Protein AF-B0G9U2-F1 (afdb_monomer_lite)

Secondary structure (DSSP, 8-state):
----SSSSSSSSS-SS--------HHHHHHHHHHHHHHHHHHHHHHHHHHHHHHHHHHHHHHHHHHHHHHHHHHH-SEEEEEETTT-BEEEEEE-TTSHHHHT-PPTTSBHHHHHHHHHHHHS-HHHHHHHHHHHSTT---TTT-TT--SSSEEEEE----

Structure (mmCIF, N/CA/C/O backbone):
data_AF-B0G9U2-F1
#
_entry.id   AF-B0G9U2-F1
#
loop_
_atom_site.group_PDB
_atom_site.id
_atom_site.type_symbol
_atom_site.label_atom_id
_atom_site.label_alt_id
_atom_site.label_comp_id
_atom_site.label_asym_id
_atom_site.label_entity_id
_atom_site.label_seq_id
_atom_site.pdbx_PDB_ins_code
_atom_site.Cartn_x
_atom_site.Cartn_y
_atom_site.Cartn_z
_atom_site.occupancy
_atom_site.B_iso_or_equiv
_atom_site.auth_seq_id
_atom_site.auth_comp_id
_atom_site.auth_asym_id
_atom_site.auth_atom_id
_atom_site.pdbx_PDB_model_num
ATOM 1 N N . MET A 1 1 ? -84.161 16.512 80.411 1.00 46.28 1 MET A N 1
ATOM 2 C CA . MET A 1 1 ? -83.250 15.352 80.250 1.00 46.28 1 MET A CA 1
ATOM 3 C C . MET A 1 1 ? -83.036 15.130 78.755 1.00 46.28 1 MET A C 1
ATOM 5 O O . MET A 1 1 ? -84.025 15.195 78.044 1.00 46.28 1 MET A O 1
ATOM 9 N N . GLY A 1 2 ? -81.798 14.938 78.269 1.00 43.38 2 GLY A N 1
ATOM 10 C CA . GLY A 1 2 ? -81.565 14.570 76.856 1.00 43.38 2 GLY A CA 1
ATOM 11 C C . GLY A 1 2 ? -80.341 15.175 76.151 1.00 43.38 2 GLY A C 1
ATOM 12 O O . GLY A 1 2 ? -80.466 15.680 75.042 1.00 43.38 2 GLY A O 1
ATOM 13 N N . LYS A 1 3 ? -79.147 15.123 76.761 1.00 46.72 3 LYS A N 1
ATOM 14 C CA . LYS A 1 3 ? -77.866 15.270 76.043 1.00 46.72 3 LYS A CA 1
ATOM 15 C C . LYS A 1 3 ? -77.535 13.920 75.384 1.00 46.72 3 LYS A C 1
ATOM 17 O O . LYS A 1 3 ? -77.060 13.052 76.104 1.00 46.72 3 LYS A O 1
ATOM 22 N N . ALA A 1 4 ? -77.782 13.705 74.084 1.00 51.22 4 ALA A N 1
ATOM 23 C CA . ALA A 1 4 ? -77.350 12.441 73.446 1.00 51.22 4 ALA A CA 1
ATOM 24 C C . ALA A 1 4 ? -77.245 12.381 71.903 1.00 51.22 4 ALA A C 1
ATOM 26 O O . ALA A 1 4 ? -76.997 11.299 71.390 1.00 51.22 4 ALA A O 1
ATOM 27 N N . ALA A 1 5 ? -77.404 13.462 71.128 1.00 50.12 5 ALA A N 1
ATOM 28 C CA . ALA A 1 5 ? -77.482 13.324 69.656 1.00 50.12 5 ALA A CA 1
ATOM 29 C C . ALA A 1 5 ? -76.543 14.242 68.851 1.00 50.12 5 ALA A C 1
ATOM 31 O O . ALA A 1 5 ? -76.799 14.530 67.688 1.00 50.12 5 ALA A O 1
ATOM 32 N N . ARG A 1 6 ? -75.437 14.707 69.449 1.00 49.06 6 ARG A N 1
ATOM 33 C CA . ARG A 1 6 ? -74.473 15.617 68.795 1.00 49.06 6 ARG A CA 1
ATOM 34 C C . ARG A 1 6 ? -73.037 15.082 68.808 1.00 49.06 6 ARG A C 1
ATOM 36 O O . ARG A 1 6 ? -72.111 15.813 69.136 1.00 49.06 6 ARG A O 1
ATOM 43 N N . LYS A 1 7 ? -72.848 13.783 68.541 1.00 45.34 7 LYS A N 1
ATOM 44 C CA . LYS A 1 7 ? -71.509 13.159 68.543 1.00 45.34 7 LYS A CA 1
ATOM 45 C C . LYS A 1 7 ? -71.364 11.955 67.600 1.00 45.34 7 LYS A C 1
ATOM 47 O O . LYS A 1 7 ? -70.696 10.992 67.955 1.00 45.34 7 LYS A O 1
ATOM 52 N N . HIS A 1 8 ? -72.010 11.949 66.429 1.00 40.91 8 HIS A N 1
ATOM 53 C CA . HIS A 1 8 ? -71.888 10.783 65.535 1.00 40.91 8 HIS A CA 1
ATOM 54 C C . HIS A 1 8 ? -71.851 11.070 64.026 1.00 40.91 8 HIS A C 1
ATOM 56 O O . HIS A 1 8 ? -72.158 10.187 63.229 1.00 40.91 8 HIS A O 1
ATOM 62 N N . ARG A 1 9 ? -71.463 12.264 63.561 1.00 44.34 9 ARG A N 1
ATOM 63 C CA . ARG A 1 9 ? -71.246 12.403 62.107 1.00 44.34 9 ARG A CA 1
ATOM 64 C C . ARG A 1 9 ? -70.260 13.459 61.636 1.00 44.34 9 ARG A C 1
ATOM 66 O O . ARG A 1 9 ? -70.351 13.898 60.503 1.00 44.34 9 ARG A O 1
ATOM 73 N N . GLU A 1 10 ? -69.272 13.779 62.460 1.00 42.38 10 GLU A N 1
ATOM 74 C CA . GLU A 1 10 ? -68.041 14.446 61.999 1.00 42.38 10 GLU A CA 1
ATOM 75 C C . GLU A 1 10 ? -66.857 13.463 61.927 1.00 42.38 10 GLU A C 1
ATOM 77 O O . GLU A 1 10 ? -65.704 13.863 61.882 1.00 42.38 10 GLU A O 1
ATOM 82 N N . GLY A 1 11 ? -67.138 12.153 61.913 1.00 38.22 11 GLY A N 1
ATOM 83 C CA . GLY A 1 11 ? -66.145 11.094 61.680 1.00 38.22 11 GLY A CA 1
ATOM 84 C C . GLY A 1 11 ? -66.189 10.495 60.269 1.00 38.22 11 GLY A C 1
ATOM 85 O O . GLY A 1 11 ? -65.513 9.506 60.020 1.00 38.22 11 GLY A O 1
ATOM 86 N N . PHE A 1 12 ? -67.009 11.046 59.361 1.00 38.16 12 PHE A N 1
ATOM 87 C CA . PHE A 1 12 ? -67.118 10.597 57.959 1.00 38.16 12 PHE A CA 1
ATOM 88 C C . PHE A 1 12 ? -66.363 11.521 56.986 1.00 38.16 12 PHE A C 1
ATOM 90 O O . PHE A 1 12 ? -66.686 11.646 55.812 1.00 38.16 12 PHE A O 1
ATOM 97 N N . VAL A 1 13 ? -65.342 12.201 57.484 1.00 50.47 13 VAL A N 1
ATOM 98 C CA . VAL A 1 13 ? -64.261 12.753 56.669 1.00 50.47 13 VAL A CA 1
ATOM 99 C C . VAL A 1 13 ? -62.999 12.205 57.317 1.00 50.47 13 VAL A C 1
ATOM 101 O O . VAL A 1 13 ? -62.965 12.097 58.538 1.00 50.47 13 VAL A O 1
ATOM 104 N N . MET A 1 14 ? -61.993 11.845 56.524 1.00 42.50 14 MET A N 1
ATOM 105 C CA . MET A 1 14 ? -60.769 11.119 56.915 1.00 42.50 14 MET A CA 1
ATOM 106 C C . MET A 1 14 ? -60.822 9.593 56.726 1.00 42.50 14 MET A C 1
ATOM 108 O O . MET A 1 14 ? -60.147 8.846 57.430 1.00 42.50 14 MET A O 1
ATOM 112 N N . THR A 1 15 ? -61.542 9.111 55.712 1.00 42.47 15 THR A N 1
ATOM 113 C CA . THR A 1 15 ? -61.101 7.899 55.011 1.00 42.47 15 THR A CA 1
ATOM 114 C C . THR A 1 15 ? -59.888 8.251 54.151 1.00 42.47 15 THR A C 1
ATOM 116 O O . THR A 1 15 ? -59.995 9.037 53.214 1.00 42.47 15 THR A O 1
ATOM 119 N N . GLU A 1 16 ? -58.757 7.626 54.479 1.00 49.50 16 GLU A N 1
ATOM 120 C CA . GLU 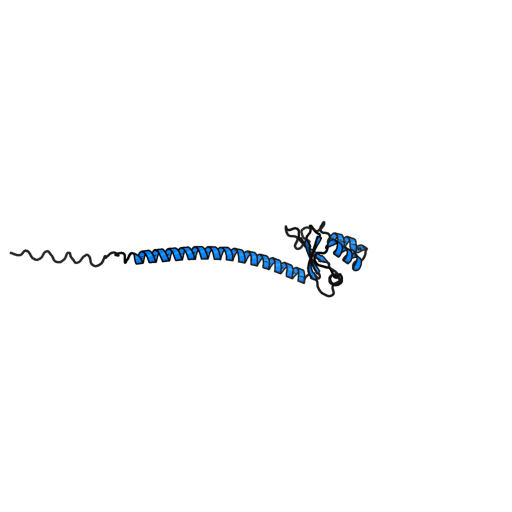A 1 16 ? -57.726 7.229 53.514 1.00 49.50 16 GLU A CA 1
ATOM 121 C C . GLU A 1 16 ? -56.910 8.350 52.833 1.00 49.50 16 GLU A C 1
ATOM 123 O O . GLU A 1 16 ? -56.695 8.344 51.627 1.00 49.50 16 GLU A O 1
ATOM 128 N N . THR A 1 17 ? -56.311 9.255 53.607 1.00 49.47 17 THR A N 1
ATOM 129 C CA . THR A 1 17 ? -54.995 9.825 53.238 1.00 49.47 17 THR A CA 1
ATOM 130 C C . THR A 1 17 ? -53.949 9.361 54.238 1.00 49.47 17 THR A C 1
ATOM 132 O O . THR A 1 17 ? -53.280 10.135 54.921 1.00 49.47 17 THR A O 1
ATOM 135 N N . LYS A 1 18 ? -53.800 8.036 54.338 1.00 40.97 18 LYS A N 1
ATOM 136 C CA . LYS A 1 18 ? -52.659 7.430 55.017 1.00 40.97 18 LYS A CA 1
ATOM 137 C C . LYS A 1 18 ? -51.447 7.564 54.100 1.00 40.97 18 LYS A C 1
ATOM 139 O O . LYS A 1 18 ? -51.098 6.654 53.354 1.00 40.97 18 LYS A O 1
ATOM 144 N N . TYR A 1 19 ? -50.835 8.744 54.138 1.00 48.12 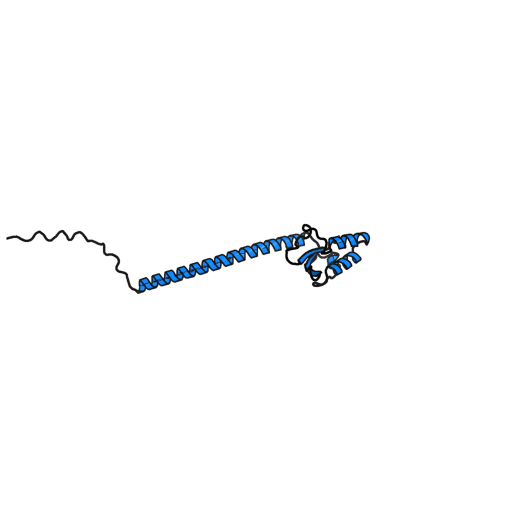19 TYR A N 1
ATOM 145 C CA . TYR A 1 19 ? -49.507 8.968 53.594 1.00 48.12 19 TYR A CA 1
ATOM 146 C C . TYR A 1 19 ? -48.560 7.902 54.162 1.00 48.12 19 TYR A C 1
ATOM 148 O O . TYR A 1 19 ? -48.272 7.863 55.355 1.00 48.12 19 TYR A O 1
ATOM 156 N N . ILE A 1 20 ? -48.162 6.981 53.284 1.00 51.16 20 ILE A N 1
ATOM 157 C CA . ILE A 1 20 ? -46.762 6.692 52.967 1.00 51.16 20 ILE A CA 1
ATOM 158 C C . ILE A 1 20 ? -45.869 6.683 54.219 1.00 51.16 20 ILE A C 1
ATOM 160 O O . ILE A 1 20 ? -45.072 7.588 54.444 1.00 51.16 20 ILE A O 1
ATOM 164 N N . PHE A 1 21 ? -45.987 5.639 55.041 1.00 46.62 21 PHE A N 1
ATOM 165 C CA . PHE A 1 21 ? -44.923 5.323 55.992 1.00 46.62 21 PHE A CA 1
ATOM 166 C C . PHE A 1 21 ? -43.788 4.621 55.230 1.00 46.62 21 PHE A C 1
ATOM 168 O O . PHE A 1 21 ? -44.057 3.651 54.510 1.00 46.62 21 PHE A O 1
ATOM 175 N N . PRO A 1 22 ? -42.533 5.093 55.354 1.00 52.09 22 PRO A N 1
ATOM 176 C CA . PRO A 1 22 ? -41.405 4.580 54.596 1.00 52.09 22 PRO A CA 1
ATOM 177 C C . PRO A 1 22 ? -41.124 3.158 55.070 1.00 52.09 22 PRO A C 1
ATOM 179 O O . PRO A 1 22 ? -40.739 2.903 56.212 1.00 52.09 22 PRO A O 1
ATOM 182 N N . LYS A 1 23 ? -41.392 2.204 54.188 1.00 52.28 23 LYS A N 1
ATOM 183 C CA . LYS A 1 23 ? -41.214 0.785 54.450 1.00 52.28 23 LYS A CA 1
ATOM 184 C C . LYS A 1 23 ? -39.710 0.512 54.540 1.00 52.28 23 LYS A C 1
ATOM 186 O O . LYS A 1 23 ? -39.061 0.440 53.511 1.00 52.28 23 LYS A O 1
ATOM 191 N N . GLN A 1 24 ? -39.198 0.336 55.762 1.00 56.56 24 GLN A N 1
ATOM 192 C CA . GLN A 1 24 ? -37.892 -0.256 56.102 1.00 56.56 24 GLN A CA 1
ATOM 193 C C . GLN A 1 24 ? -36.623 0.490 55.597 1.00 56.56 24 GLN A C 1
ATOM 195 O O . GLN A 1 24 ? -36.491 0.762 54.405 1.00 56.56 24 GLN A O 1
ATOM 200 N N . PRO A 1 25 ? -35.592 0.718 56.442 1.00 61.34 25 PRO A N 1
ATOM 201 C CA . PRO A 1 25 ? -34.295 1.259 55.992 1.00 61.34 25 PRO A CA 1
ATOM 202 C C . PRO A 1 25 ? -33.629 0.388 54.909 1.00 61.34 25 PRO A C 1
ATOM 204 O O . PRO A 1 25 ? -32.867 0.888 54.082 1.00 61.34 25 PRO A O 1
ATOM 207 N N . GLN A 1 26 ? -33.988 -0.898 54.849 1.00 61.31 26 GLN A N 1
ATOM 208 C CA . GLN A 1 26 ? -33.571 -1.824 53.797 1.00 61.31 26 GLN A CA 1
ATOM 209 C C . GLN A 1 26 ? -34.070 -1.407 52.400 1.00 61.31 26 GLN A C 1
ATOM 211 O O . GLN A 1 26 ? -33.334 -1.556 51.431 1.00 61.31 26 GLN A O 1
ATOM 216 N N . SER A 1 27 ? -35.271 -0.825 52.270 1.00 74.38 27 SER A N 1
ATOM 217 C CA . SER A 1 27 ? -35.808 -0.400 50.965 1.00 74.38 27 SER A CA 1
ATOM 218 C C . SER A 1 27 ? -35.063 0.805 50.393 1.00 74.38 27 SER A C 1
ATOM 220 O O . SER A 1 27 ? -34.887 0.900 49.180 1.00 74.38 27 SER A O 1
ATOM 222 N N . VAL A 1 28 ? -34.621 1.727 51.254 1.00 80.00 28 VAL A N 1
ATOM 223 C CA . VAL A 1 28 ? -33.839 2.902 50.840 1.00 80.00 28 VAL A CA 1
ATOM 224 C C . VAL A 1 28 ? -32.432 2.474 50.429 1.00 80.00 28 VAL A C 1
ATOM 226 O O . VAL A 1 28 ? -31.941 2.908 49.391 1.00 80.00 28 VAL A O 1
ATOM 229 N N . ALA A 1 29 ? -31.818 1.557 51.184 1.00 84.25 29 ALA A N 1
ATOM 230 C CA . ALA A 1 29 ? -30.520 0.983 50.838 1.00 84.25 29 ALA A CA 1
ATOM 231 C C . ALA A 1 29 ? -30.546 0.269 49.474 1.00 84.25 29 ALA A C 1
ATOM 233 O O . ALA A 1 29 ? -29.640 0.458 48.664 1.00 84.25 29 ALA A O 1
ATOM 234 N N . VAL A 1 30 ? -31.612 -0.486 49.180 1.00 86.94 30 VAL A N 1
ATOM 235 C CA . VAL A 1 30 ? -31.807 -1.135 47.872 1.00 86.94 30 VAL A CA 1
ATOM 236 C C . VAL A 1 30 ? -31.941 -0.101 46.748 1.00 86.94 30 VAL A C 1
ATOM 238 O O . VAL A 1 30 ? -31.322 -0.268 45.700 1.00 86.94 30 VAL A O 1
ATOM 241 N N . LEU A 1 31 ? -32.682 0.993 46.962 1.00 87.69 31 LEU A N 1
ATOM 242 C CA . LEU A 1 31 ? -32.822 2.057 45.961 1.00 87.69 31 LEU A CA 1
ATOM 243 C C . LEU A 1 31 ? -31.478 2.727 45.638 1.00 87.69 31 LEU A C 1
ATOM 245 O O . LEU A 1 31 ? -31.169 2.950 44.470 1.00 87.69 31 LEU A O 1
ATOM 249 N N . VAL A 1 32 ? -30.673 3.011 46.666 1.00 88.75 32 VAL A N 1
ATOM 250 C CA . VAL A 1 32 ? -29.329 3.592 46.516 1.00 88.75 32 VAL A CA 1
ATOM 251 C C . VAL A 1 32 ? -28.393 2.628 45.787 1.00 88.75 32 VAL A C 1
ATOM 253 O O . VAL A 1 32 ? -27.612 3.037 44.934 1.00 88.75 32 VAL A O 1
ATOM 256 N N . PHE A 1 33 ? -28.487 1.330 46.068 1.00 91.75 33 PHE A N 1
ATOM 257 C CA . PHE A 1 33 ? -27.685 0.337 45.361 1.00 91.75 33 PHE A CA 1
ATOM 258 C C . PHE A 1 33 ? -28.054 0.274 43.872 1.00 91.75 33 PHE A C 1
ATOM 260 O O . PHE A 1 33 ? -27.177 0.277 43.010 1.00 91.75 33 PHE A O 1
ATOM 267 N N . ILE A 1 34 ? -29.352 0.297 43.554 1.00 93.00 34 ILE A N 1
ATOM 268 C CA . ILE A 1 34 ? -29.847 0.328 42.172 1.00 93.00 34 ILE A CA 1
ATOM 269 C C . ILE A 1 34 ? -29.380 1.595 41.445 1.00 93.00 34 ILE A C 1
ATOM 271 O O . ILE A 1 34 ? -28.925 1.501 40.306 1.00 93.00 34 ILE A O 1
ATOM 275 N N . THR A 1 35 ? -29.437 2.773 42.073 1.00 92.69 35 THR A N 1
ATOM 276 C CA . THR A 1 35 ? -28.970 4.011 41.427 1.00 92.69 35 THR A CA 1
ATOM 277 C C . THR A 1 35 ? -27.469 3.983 41.160 1.00 92.69 35 THR A C 1
ATOM 279 O O . THR A 1 35 ? -27.051 4.358 40.067 1.00 92.69 35 THR A O 1
ATOM 282 N N . VAL A 1 36 ? -26.659 3.468 42.090 1.00 95.44 36 VAL A N 1
ATOM 283 C CA . VAL A 1 36 ? -25.214 3.278 41.878 1.00 95.44 36 VAL A CA 1
ATOM 284 C C . VAL A 1 36 ? -24.947 2.316 40.716 1.00 95.44 36 VAL A C 1
ATOM 286 O O . VAL A 1 36 ? -24.108 2.613 39.865 1.00 95.44 36 VAL A O 1
ATOM 289 N N . LEU A 1 37 ? -25.688 1.207 40.622 1.00 95.81 37 LEU A N 1
ATOM 290 C CA . LEU A 1 37 ? -25.574 0.266 39.502 1.00 95.81 37 LEU A CA 1
ATOM 291 C C . LEU A 1 37 ? -25.943 0.913 38.161 1.00 95.81 37 LEU A C 1
ATOM 293 O O . LEU A 1 37 ? -25.231 0.725 37.175 1.00 95.81 37 LEU A O 1
ATOM 297 N N . ILE A 1 38 ? -27.019 1.702 38.116 1.00 94.94 38 ILE A N 1
ATOM 298 C CA . ILE A 1 38 ? -27.432 2.424 36.904 1.00 94.94 38 ILE A CA 1
ATOM 299 C C . ILE A 1 38 ? -26.353 3.430 36.492 1.00 94.94 38 ILE A C 1
ATOM 301 O O . ILE A 1 38 ? -25.963 3.462 35.326 1.00 94.94 38 ILE A O 1
ATOM 305 N N . VAL A 1 39 ? -25.826 4.218 37.432 1.00 95.75 39 VAL A N 1
ATOM 306 C CA . VAL A 1 39 ? -24.748 5.180 37.157 1.00 95.75 39 VAL A CA 1
ATOM 307 C C . VAL A 1 39 ? -23.505 4.464 36.624 1.00 95.75 39 VAL A C 1
ATOM 309 O O . VAL A 1 39 ? -22.930 4.898 35.625 1.00 95.75 39 VAL A O 1
ATOM 312 N N . LEU A 1 40 ? -23.124 3.333 37.221 1.00 95.56 40 LEU A N 1
ATOM 313 C CA . LEU A 1 40 ? -21.996 2.528 36.754 1.00 95.56 40 LEU A CA 1
ATOM 314 C C . LEU A 1 40 ? -22.214 2.019 35.319 1.00 95.56 40 LEU A C 1
ATOM 316 O O . LEU A 1 40 ? -21.325 2.150 34.475 1.00 95.56 40 LEU A O 1
ATOM 320 N N . LEU A 1 41 ? -23.407 1.498 35.015 1.00 95.38 41 LEU A N 1
ATOM 321 C CA . LEU A 1 41 ? -23.772 1.043 33.670 1.00 95.38 41 LEU A CA 1
ATOM 322 C C . LEU A 1 41 ? -23.743 2.179 32.639 1.00 95.38 41 LEU A C 1
ATOM 324 O O . LEU A 1 41 ? -23.280 1.973 31.513 1.00 95.38 41 LEU A O 1
ATOM 328 N N . LEU A 1 42 ? -24.184 3.385 33.007 1.00 95.25 42 LEU A N 1
ATOM 329 C CA . LEU A 1 42 ? -24.130 4.555 32.128 1.00 95.25 42 LEU A CA 1
ATOM 330 C C . LEU A 1 42 ? -22.682 4.930 31.786 1.00 95.25 42 LEU A C 1
ATOM 332 O O . LEU A 1 42 ? -22.367 5.129 30.611 1.00 95.25 42 LEU A O 1
ATOM 336 N N . ILE A 1 43 ? -21.785 4.951 32.777 1.00 94.31 43 ILE A N 1
ATOM 337 C CA . ILE A 1 43 ? -20.357 5.238 32.559 1.00 94.31 43 ILE A CA 1
ATOM 338 C C . ILE A 1 43 ? -19.737 4.188 31.626 1.00 94.31 43 ILE A C 1
ATOM 340 O O . ILE A 1 43 ? -19.067 4.542 30.651 1.00 94.31 43 ILE A O 1
ATOM 344 N N . LEU A 1 44 ? -20.003 2.900 31.872 1.00 94.62 44 LEU A N 1
ATOM 345 C CA . LEU A 1 44 ? -19.534 1.806 31.015 1.00 94.62 44 LEU A CA 1
ATOM 346 C C . LEU A 1 44 ? -20.040 1.957 29.574 1.00 94.62 44 LEU A C 1
ATOM 348 O O . LEU A 1 44 ? -19.255 1.841 28.631 1.00 94.62 44 LEU A O 1
ATOM 352 N N . THR A 1 45 ? -21.320 2.288 29.393 1.00 94.94 45 THR A N 1
ATOM 353 C CA . THR A 1 45 ? -21.932 2.477 28.069 1.00 94.94 45 THR A CA 1
ATOM 354 C C . THR A 1 45 ? -21.271 3.621 27.304 1.00 94.94 45 THR A C 1
ATOM 356 O O . THR A 1 45 ? -20.939 3.465 26.128 1.00 94.94 45 THR A O 1
ATOM 359 N N . VAL A 1 46 ? -21.012 4.756 27.961 1.00 93.69 46 VAL A N 1
ATOM 360 C CA . VAL A 1 46 ? -20.329 5.899 27.336 1.00 93.69 46 VAL A CA 1
ATOM 361 C C . VAL A 1 46 ? -18.895 5.535 26.948 1.00 93.69 46 VAL A C 1
ATOM 363 O O . VAL A 1 46 ? -18.481 5.814 25.821 1.00 93.69 46 VAL A O 1
ATOM 366 N N . MET A 1 47 ? -18.142 4.855 27.820 1.00 91.94 47 MET A N 1
ATOM 367 C CA . MET A 1 47 ? -16.775 4.419 27.505 1.00 91.94 47 MET A CA 1
ATOM 368 C C . MET A 1 47 ? -16.734 3.456 26.314 1.00 91.94 47 MET A C 1
ATOM 370 O O . MET A 1 47 ? -15.936 3.650 25.391 1.00 91.94 47 MET A O 1
ATOM 374 N N . VAL A 1 48 ? -17.610 2.447 26.299 1.00 93.81 48 VAL A N 1
ATOM 375 C CA . VAL A 1 48 ? -17.729 1.494 25.186 1.00 93.81 48 VAL A CA 1
ATOM 376 C C . VAL A 1 48 ? -18.138 2.218 23.909 1.00 93.81 48 VAL A C 1
ATOM 378 O O . VAL A 1 48 ? -17.530 2.005 22.863 1.00 93.81 48 VAL A O 1
ATOM 381 N N . HIS A 1 49 ? -19.099 3.138 23.974 1.00 92.38 49 HIS A N 1
ATOM 382 C CA . HIS A 1 49 ? -19.527 3.902 22.809 1.00 92.38 49 HIS A CA 1
ATOM 383 C C . HIS A 1 49 ? -18.384 4.756 22.239 1.00 92.38 49 HIS A C 1
ATOM 385 O O . HIS A 1 49 ? -18.198 4.804 21.017 1.00 92.38 49 HIS A O 1
ATOM 391 N N . MET A 1 50 ? -17.610 5.427 23.090 1.00 89.62 50 MET A N 1
ATOM 392 C CA . MET A 1 50 ? -16.481 6.250 22.655 1.00 89.62 50 MET A CA 1
ATOM 393 C C . MET A 1 50 ? -15.370 5.399 22.032 1.00 89.62 50 MET A C 1
ATOM 395 O O . MET A 1 50 ? -14.865 5.756 20.964 1.00 89.62 50 MET A O 1
ATOM 399 N N . ARG A 1 51 ? -15.042 4.241 22.625 1.00 92.00 51 ARG A N 1
ATOM 400 C CA . ARG A 1 51 ? -14.108 3.271 22.026 1.00 92.00 51 ARG A CA 1
ATOM 401 C C . ARG A 1 51 ? -14.625 2.747 20.687 1.00 92.00 51 ARG A C 1
ATOM 403 O O . ARG A 1 51 ? -13.891 2.792 19.706 1.00 92.00 51 ARG A O 1
ATOM 410 N N . ASN A 1 52 ? -15.897 2.366 20.606 1.00 90.38 52 ASN A N 1
ATOM 411 C CA . ASN A 1 52 ? -16.519 1.867 19.378 1.00 90.38 52 ASN A CA 1
ATOM 412 C C . ASN A 1 52 ? -16.530 2.915 18.261 1.00 90.38 52 ASN A C 1
ATOM 414 O O . ASN A 1 52 ? -16.313 2.569 17.104 1.00 90.38 52 ASN A O 1
ATOM 418 N N . ARG A 1 53 ? -16.745 4.201 18.573 1.00 90.31 53 ARG A N 1
ATOM 419 C CA . ARG A 1 53 ? -16.637 5.278 17.573 1.00 90.31 53 ARG A CA 1
ATOM 420 C C . ARG A 1 53 ? -15.215 5.410 17.039 1.00 90.31 53 ARG A C 1
ATOM 422 O O . ARG A 1 53 ? -15.047 5.547 15.832 1.00 90.31 53 ARG A O 1
ATOM 429 N N . LYS A 1 54 ? -14.210 5.370 17.920 1.00 89.69 54 LYS A N 1
ATOM 430 C CA . LYS A 1 54 ? -12.799 5.438 17.513 1.00 89.69 54 LYS A CA 1
ATOM 431 C C . LYS A 1 54 ? -12.423 4.240 16.639 1.00 89.69 54 LYS A C 1
ATOM 433 O O . LYS A 1 54 ? -11.955 4.444 15.529 1.00 89.69 54 LYS A O 1
ATOM 438 N N . LEU A 1 55 ? -12.751 3.027 17.083 1.00 91.50 55 LEU A N 1
ATOM 439 C CA . LEU A 1 55 ? -12.525 1.787 16.333 1.00 91.50 55 LEU A CA 1
ATOM 440 C C . LEU A 1 55 ? -13.185 1.818 14.950 1.00 91.50 55 LEU A C 1
ATOM 442 O O . LEU A 1 55 ? -12.533 1.511 13.961 1.00 91.50 55 LEU A O 1
ATOM 446 N N . LYS A 1 56 ? -14.452 2.247 14.859 1.00 91.12 56 LYS A N 1
ATOM 447 C CA . LYS A 1 56 ? -15.163 2.363 13.574 1.00 91.12 56 LYS A CA 1
ATOM 448 C C . LYS A 1 56 ? -14.488 3.343 12.612 1.00 91.12 56 LYS A C 1
ATOM 450 O O . LYS A 1 56 ? -14.462 3.072 11.418 1.00 91.12 56 LYS A O 1
ATOM 455 N N . ARG A 1 57 ? -13.950 4.461 13.115 1.00 88.31 57 ARG A N 1
ATOM 456 C CA . ARG A 1 57 ? -13.217 5.434 12.289 1.00 88.31 57 ARG A CA 1
ATOM 457 C C . ARG A 1 57 ? -11.905 4.852 11.771 1.00 88.31 57 ARG A C 1
ATOM 459 O O . ARG A 1 57 ? -11.708 4.850 10.565 1.00 88.31 57 ARG A O 1
ATOM 466 N N . THR A 1 58 ? -11.077 4.289 12.653 1.00 89.25 58 THR A N 1
ATOM 467 C CA . THR A 1 58 ? -9.803 3.664 12.261 1.00 89.25 58 THR A CA 1
ATOM 468 C C . THR A 1 58 ? -10.021 2.504 11.292 1.00 89.25 58 THR A C 1
ATOM 470 O O . THR A 1 58 ? -9.289 2.370 10.322 1.00 89.25 58 THR A O 1
ATOM 473 N N . LEU A 1 59 ? -11.065 1.695 11.499 1.00 89.88 59 LEU A N 1
ATOM 474 C CA . LEU A 1 59 ? -11.416 0.618 10.576 1.00 89.88 59 LEU A CA 1
ATOM 475 C C . LEU A 1 59 ? -11.822 1.152 9.197 1.00 89.88 59 LEU A C 1
ATOM 477 O O . LEU A 1 59 ? -11.402 0.594 8.190 1.00 89.88 59 LEU A O 1
ATOM 481 N N . ALA A 1 60 ? -12.631 2.214 9.137 1.00 86.94 60 ALA A N 1
ATOM 482 C CA . ALA A 1 60 ? -13.053 2.808 7.870 1.00 86.94 60 ALA A CA 1
ATOM 483 C C . ALA A 1 60 ? -11.873 3.415 7.096 1.00 86.94 60 ALA A C 1
ATOM 485 O O . ALA A 1 60 ? -11.795 3.252 5.881 1.00 86.94 60 ALA A O 1
ATOM 486 N N . GLU A 1 61 ? -10.950 4.068 7.801 1.00 86.88 61 GLU A N 1
ATOM 487 C CA . GLU A 1 61 ? -9.717 4.624 7.237 1.00 86.88 61 GLU A CA 1
ATOM 488 C C . GLU A 1 61 ? -8.809 3.513 6.693 1.00 86.88 61 GLU A C 1
ATOM 490 O O . GLU A 1 61 ? -8.472 3.521 5.512 1.00 86.88 61 GLU A O 1
ATOM 495 N N . GLN A 1 62 ? -8.549 2.474 7.492 1.00 82.94 62 GLN A N 1
ATOM 496 C CA . GLN A 1 62 ? -7.789 1.296 7.059 1.00 82.94 62 GLN A CA 1
ATOM 497 C C . GLN A 1 62 ? -8.446 0.571 5.876 1.00 82.94 62 GLN A C 1
ATOM 499 O O . GLN A 1 62 ? -7.757 0.122 4.964 1.00 82.94 62 GLN A O 1
ATOM 504 N N . MET A 1 63 ? -9.779 0.465 5.847 1.00 85.31 63 MET A N 1
ATOM 505 C CA . MET A 1 63 ? -10.496 -0.104 4.701 1.00 85.31 63 MET A CA 1
ATOM 506 C C . MET A 1 63 ? -10.362 0.760 3.444 1.00 85.31 63 MET A C 1
ATOM 508 O O . MET A 1 63 ? -10.300 0.210 2.348 1.00 85.31 63 MET A O 1
ATOM 512 N N . ALA A 1 64 ? -10.343 2.089 3.571 1.00 83.88 64 ALA A N 1
ATOM 513 C CA . ALA A 1 64 ? -10.149 2.984 2.435 1.00 83.88 64 ALA A CA 1
ATOM 514 C C . ALA A 1 64 ? -8.721 2.882 1.877 1.00 83.88 64 ALA A C 1
ATOM 516 O O . ALA A 1 64 ? -8.555 2.755 0.665 1.00 83.88 64 ALA A O 1
ATOM 517 N N . GLU A 1 65 ? -7.713 2.856 2.752 1.00 81.12 65 GLU A N 1
ATOM 518 C CA . GLU A 1 65 ? -6.308 2.662 2.372 1.00 81.12 65 GLU A CA 1
ATOM 519 C C . GLU A 1 65 ? -6.081 1.298 1.713 1.00 81.12 65 GLU A C 1
ATOM 521 O O . GLU A 1 65 ? -5.505 1.228 0.630 1.00 81.12 65 GLU A O 1
ATOM 526 N N . ARG A 1 66 ? -6.607 0.219 2.310 1.00 81.56 66 ARG A N 1
ATOM 527 C CA . ARG A 1 66 ? -6.560 -1.133 1.731 1.00 81.56 66 ARG A CA 1
ATOM 528 C C . ARG A 1 66 ? -7.212 -1.181 0.355 1.00 81.56 66 ARG A C 1
ATOM 530 O O . ARG A 1 66 ? -6.609 -1.703 -0.567 1.00 81.56 66 ARG A O 1
ATOM 537 N N . ARG A 1 67 ? -8.399 -0.588 0.186 1.00 82.25 67 ARG A N 1
ATOM 538 C CA . ARG A 1 67 ? -9.082 -0.537 -1.120 1.00 82.25 67 ARG A CA 1
ATOM 539 C C . ARG A 1 67 ? -8.278 0.211 -2.176 1.00 82.25 67 ARG A C 1
ATOM 541 O O . ARG A 1 67 ? -8.282 -0.193 -3.335 1.00 82.25 67 ARG A O 1
ATOM 548 N N . LEU A 1 68 ? -7.630 1.313 -1.800 1.00 80.06 68 LEU A N 1
ATOM 549 C CA . LEU A 1 68 ? -6.751 2.044 -2.707 1.00 80.06 68 LEU A CA 1
ATOM 550 C C . LEU A 1 68 ? -5.551 1.178 -3.102 1.00 80.06 68 LEU A C 1
ATOM 552 O O . LEU A 1 68 ? -5.241 1.086 -4.287 1.00 80.06 68 LEU A O 1
ATOM 556 N N . LEU A 1 69 ? -4.919 0.524 -2.125 1.00 81.25 69 LEU A N 1
ATOM 557 C CA . LEU A 1 69 ? -3.794 -0.369 -2.368 1.00 81.25 69 LEU A CA 1
ATOM 558 C C . LEU A 1 69 ? -4.194 -1.540 -3.272 1.00 81.25 69 LEU A C 1
ATOM 560 O O . LEU A 1 69 ? -3.511 -1.791 -4.256 1.00 81.25 69 LEU A O 1
ATOM 564 N N . ASP A 1 70 ? -5.320 -2.197 -2.995 1.00 81.31 70 ASP A N 1
ATOM 565 C CA . ASP A 1 70 ? -5.845 -3.301 -3.804 1.00 81.31 70 ASP A CA 1
ATOM 566 C C . ASP A 1 70 ? -6.084 -2.861 -5.253 1.00 81.31 70 ASP A C 1
ATOM 568 O O . ASP A 1 70 ? -5.753 -3.588 -6.188 1.00 81.31 70 ASP A O 1
ATOM 572 N N . LYS A 1 71 ? -6.604 -1.643 -5.458 1.00 81.12 71 LYS A N 1
ATOM 573 C CA . LYS A 1 71 ? -6.803 -1.081 -6.797 1.00 81.12 71 LYS A CA 1
ATOM 574 C C . LYS A 1 71 ? -5.477 -0.828 -7.520 1.00 81.12 71 LYS A C 1
ATOM 576 O O . LYS A 1 71 ? -5.345 -1.195 -8.679 1.00 81.12 71 LYS A O 1
ATOM 581 N N . ILE A 1 72 ? -4.486 -0.251 -6.840 1.00 79.62 72 ILE A N 1
ATOM 582 C CA . ILE A 1 72 ? -3.145 -0.038 -7.408 1.00 79.62 72 ILE A CA 1
ATOM 583 C C . ILE A 1 72 ? -2.493 -1.391 -7.738 1.00 79.62 72 ILE A C 1
ATOM 585 O O . ILE A 1 72 ? -1.969 -1.574 -8.829 1.00 79.62 72 ILE A O 1
ATOM 589 N N . CYS A 1 73 ? -2.568 -2.376 -6.848 1.00 81.50 73 CYS A N 1
ATOM 590 C CA . CYS A 1 73 ? -2.043 -3.714 -7.117 1.00 81.50 73 CYS A CA 1
ATOM 591 C C . CYS A 1 73 ? -2.765 -4.417 -8.280 1.00 81.50 73 CYS A C 1
ATOM 593 O O . CYS A 1 73 ? -2.158 -5.244 -8.946 1.00 81.50 73 CYS A O 1
ATOM 595 N N . ALA A 1 74 ? -4.031 -4.089 -8.555 1.00 80.81 74 ALA A N 1
ATOM 596 C CA . ALA A 1 74 ? -4.741 -4.591 -9.730 1.00 80.81 74 ALA A CA 1
ATOM 597 C C . ALA A 1 74 ? -4.327 -3.874 -11.030 1.00 80.81 74 ALA A C 1
ATOM 599 O O . ALA A 1 74 ? -4.191 -4.519 -12.069 1.00 80.81 74 ALA A O 1
ATOM 600 N N . ASP A 1 75 ? -4.120 -2.555 -10.976 1.00 78.06 75 ASP A N 1
ATOM 601 C CA . ASP A 1 75 ? -3.807 -1.725 -12.147 1.00 78.06 75 ASP A CA 1
ATOM 602 C C . ASP A 1 75 ? -2.321 -1.814 -12.565 1.00 78.06 75 ASP A C 1
ATOM 604 O O . ASP A 1 75 ? -1.978 -1.551 -13.720 1.00 78.06 75 ASP A O 1
ATOM 608 N N . PHE A 1 76 ? -1.421 -2.183 -11.645 1.00 80.69 76 PHE A N 1
ATOM 609 C CA . PHE A 1 76 ? 0.026 -2.179 -11.865 1.00 80.69 76 PHE A CA 1
ATOM 610 C C . PHE A 1 76 ? 0.660 -3.563 -11.716 1.00 80.69 76 PHE A C 1
ATOM 612 O O . PHE A 1 76 ? 0.376 -4.317 -10.796 1.00 80.69 76 PHE A O 1
ATOM 619 N N . THR A 1 77 ? 1.613 -3.865 -12.599 1.00 84.94 77 THR A N 1
ATOM 620 C CA . THR A 1 77 ? 2.307 -5.160 -12.642 1.00 84.94 77 THR A CA 1
ATOM 621 C C . THR A 1 77 ? 3.369 -5.343 -11.561 1.00 84.94 77 THR A C 1
ATOM 623 O O . THR A 1 77 ? 3.704 -6.477 -11.228 1.00 84.94 77 THR A O 1
ATOM 626 N N . ALA A 1 78 ? 3.912 -4.253 -11.018 1.00 87.12 78 ALA A N 1
ATOM 627 C CA . ALA A 1 78 ? 4.843 -4.273 -9.899 1.00 87.12 78 ALA A CA 1
ATOM 628 C C . ALA A 1 78 ? 4.691 -2.998 -9.059 1.00 87.12 78 ALA A C 1
ATOM 630 O O . ALA A 1 78 ? 4.752 -1.893 -9.600 1.00 87.12 78 ALA A O 1
ATOM 631 N N . VAL A 1 79 ? 4.510 -3.159 -7.749 1.00 87.50 79 VAL A N 1
ATOM 632 C CA . VAL A 1 79 ? 4.265 -2.105 -6.760 1.00 87.50 79 VAL A CA 1
ATOM 633 C C . VAL A 1 79 ? 5.196 -2.309 -5.566 1.00 87.50 79 VAL A C 1
ATOM 635 O O . VAL A 1 79 ? 5.277 -3.397 -4.991 1.00 87.50 79 VAL A O 1
ATOM 638 N N . TYR A 1 80 ? 5.873 -1.235 -5.177 1.00 88.00 80 TYR A N 1
ATOM 639 C CA . TYR A 1 80 ? 6.872 -1.201 -4.115 1.00 88.00 80 TYR A CA 1
ATOM 640 C C . TYR A 1 80 ? 6.548 -0.086 -3.12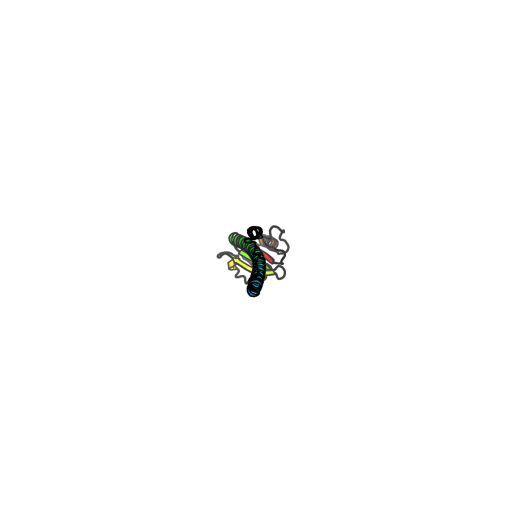7 1.00 88.00 80 TYR A C 1
ATOM 642 O O . TYR A 1 80 ? 6.185 1.015 -3.539 1.00 88.00 80 TYR A O 1
ATOM 650 N N . TYR A 1 81 ? 6.716 -0.354 -1.838 1.00 87.44 81 TYR A N 1
ATOM 651 C CA . TYR A 1 81 ? 6.691 0.661 -0.790 1.00 87.44 81 TYR A CA 1
ATOM 652 C C . TYR A 1 81 ? 8.121 1.112 -0.516 1.00 87.44 81 TYR A C 1
ATOM 654 O O . TYR A 1 81 ? 8.933 0.298 -0.097 1.00 87.44 81 TYR A O 1
ATOM 662 N N . VAL A 1 82 ? 8.453 2.374 -0.778 1.00 85.56 82 VAL A N 1
ATOM 663 C CA . VAL A 1 82 ? 9.832 2.878 -0.698 1.00 85.56 82 VAL A CA 1
ATOM 664 C C . VAL A 1 82 ? 9.952 3.900 0.417 1.00 85.56 82 VAL A C 1
ATOM 666 O O . VAL A 1 82 ? 9.244 4.902 0.402 1.00 85.56 82 VAL A O 1
ATOM 669 N N . GLU A 1 83 ? 10.874 3.675 1.346 1.00 85.00 83 GLU A N 1
ATOM 670 C CA . GLU A 1 83 ? 11.297 4.657 2.341 1.00 85.00 83 GLU A CA 1
ATOM 671 C C . GLU A 1 83 ? 12.269 5.657 1.701 1.00 85.00 83 GLU A C 1
ATOM 673 O O . GLU A 1 83 ? 13.335 5.295 1.210 1.00 85.00 83 GLU A O 1
ATOM 678 N N . LEU A 1 84 ? 11.903 6.935 1.684 1.00 79.81 84 LEU A N 1
ATOM 679 C CA . LEU A 1 84 ? 12.621 8.000 0.985 1.00 79.81 84 LEU A CA 1
ATOM 680 C C . LEU A 1 84 ? 13.979 8.326 1.615 1.00 79.81 84 LEU A C 1
ATOM 682 O O . LEU A 1 84 ? 14.897 8.705 0.892 1.00 79.81 84 LEU A O 1
ATOM 686 N N . ASN A 1 85 ? 14.110 8.165 2.935 1.00 78.31 85 ASN A N 1
ATOM 687 C CA . ASN A 1 85 ? 15.331 8.504 3.671 1.00 78.31 85 ASN A CA 1
ATOM 688 C C . ASN A 1 85 ? 16.475 7.526 3.378 1.00 78.31 85 ASN A C 1
ATOM 690 O O . ASN A 1 85 ? 17.617 7.932 3.176 1.00 78.31 85 ASN A O 1
ATOM 694 N N . THR A 1 86 ? 16.169 6.230 3.360 1.00 82.69 86 THR A N 1
ATOM 695 C CA . THR A 1 86 ? 17.151 5.152 3.162 1.00 82.69 86 THR A CA 1
ATOM 696 C C . THR A 1 86 ? 17.183 4.660 1.711 1.00 82.69 86 THR A C 1
ATOM 698 O O . THR A 1 86 ? 18.165 4.066 1.262 1.00 82.69 86 THR A O 1
ATOM 701 N N . GLY A 1 87 ? 16.101 4.890 0.963 1.00 83.44 87 GLY A N 1
ATOM 702 C CA . GLY A 1 87 ? 15.846 4.278 -0.337 1.00 83.44 87 GLY A CA 1
ATOM 703 C C . GLY A 1 87 ? 15.481 2.795 -0.246 1.00 83.44 87 GLY A C 1
ATOM 704 O O . GLY A 1 87 ? 15.339 2.165 -1.290 1.00 83.44 87 GLY A O 1
ATOM 705 N N . SER A 1 88 ? 15.355 2.238 0.962 1.00 87.94 88 SER A N 1
ATOM 706 C CA . SER A 1 88 ? 14.944 0.854 1.198 1.00 87.94 88 SER A CA 1
ATOM 707 C C . SER A 1 88 ? 13.511 0.635 0.725 1.00 87.94 88 SER A C 1
ATOM 709 O O . SER A 1 88 ? 12.675 1.537 0.846 1.00 87.94 88 SER A O 1
ATOM 711 N N . PHE A 1 89 ? 13.202 -0.546 0.189 1.00 89.12 89 PHE A N 1
ATOM 712 C CA . PHE A 1 89 ? 11.839 -0.860 -0.229 1.00 89.12 89 PHE A CA 1
ATOM 713 C C . PHE A 1 89 ? 11.316 -2.212 0.246 1.00 89.12 89 PHE A C 1
ATOM 715 O O . PHE A 1 89 ? 12.044 -3.191 0.406 1.00 89.12 89 PHE A O 1
ATOM 722 N N . GLU A 1 90 ? 9.995 -2.267 0.374 1.00 90.62 90 GLU A N 1
ATOM 723 C CA . GLU A 1 90 ? 9.211 -3.480 0.535 1.00 90.62 90 GLU A CA 1
ATOM 724 C C . GLU A 1 90 ? 8.458 -3.785 -0.765 1.00 90.62 90 GLU A C 1
ATOM 726 O O . GLU A 1 90 ? 7.935 -2.899 -1.447 1.00 90.62 90 GLU A O 1
ATOM 731 N N . ILE A 1 91 ? 8.416 -5.064 -1.129 1.00 90.19 91 ILE A N 1
ATOM 732 C CA . ILE A 1 91 ? 7.686 -5.536 -2.304 1.00 90.19 91 ILE A CA 1
ATOM 733 C C . ILE A 1 91 ? 6.233 -5.755 -1.894 1.00 90.19 91 ILE A C 1
ATOM 735 O O . ILE A 1 91 ? 5.944 -6.711 -1.178 1.00 90.19 91 ILE A O 1
ATOM 739 N N . LEU A 1 92 ? 5.328 -4.901 -2.372 1.00 88.75 92 LEU A N 1
ATOM 740 C CA . LEU A 1 92 ? 3.898 -5.022 -2.083 1.00 88.75 92 LEU A CA 1
ATOM 741 C C . LEU A 1 92 ? 3.201 -5.966 -3.058 1.00 88.75 92 LEU A C 1
ATOM 743 O O . LEU A 1 92 ? 2.367 -6.776 -2.661 1.00 88.75 92 LEU A O 1
ATOM 747 N N . HIS A 1 93 ? 3.541 -5.865 -4.341 1.00 89.50 93 HIS A N 1
ATOM 748 C CA . HIS A 1 93 ? 2.948 -6.693 -5.378 1.00 89.50 93 HIS A CA 1
ATOM 749 C C . HIS A 1 93 ? 3.886 -6.805 -6.576 1.00 89.50 93 HIS A C 1
ATOM 751 O O . HIS A 1 93 ? 4.444 -5.807 -7.015 1.00 89.50 93 HIS A O 1
ATOM 757 N N . ILE A 1 94 ? 4.058 -8.009 -7.121 1.00 89.81 94 ILE A N 1
ATOM 758 C CA . ILE A 1 94 ? 4.716 -8.237 -8.412 1.00 89.81 94 ILE A CA 1
ATOM 759 C C . ILE A 1 94 ? 3.978 -9.382 -9.097 1.00 89.81 94 ILE A C 1
ATOM 761 O O . ILE A 1 94 ? 3.950 -10.495 -8.570 1.00 89.81 94 ILE A O 1
ATOM 765 N N . ASN A 1 95 ? 3.431 -9.115 -10.278 1.00 87.44 95 ASN A N 1
ATOM 766 C CA . ASN A 1 95 ? 2.842 -10.133 -11.133 1.00 87.44 95 ASN A CA 1
ATOM 767 C C . ASN A 1 95 ? 3.920 -11.060 -11.702 1.00 87.44 95 ASN A C 1
ATOM 769 O O . ASN A 1 95 ? 5.019 -10.631 -12.080 1.00 87.44 95 ASN A O 1
ATOM 773 N N . ASP A 1 96 ? 3.585 -12.343 -11.803 1.00 85.88 96 ASP A N 1
ATOM 774 C CA . ASP A 1 96 ? 4.452 -13.333 -12.430 1.00 85.88 96 ASP A CA 1
ATOM 775 C C . ASP A 1 96 ? 4.631 -13.053 -13.932 1.00 85.88 96 ASP A C 1
ATOM 777 O O . ASP A 1 96 ? 3.832 -12.368 -14.570 1.00 85.88 96 ASP A O 1
ATOM 781 N N . GLY A 1 97 ? 5.736 -13.539 -14.502 1.00 84.94 97 GLY A N 1
ATOM 782 C CA . GLY A 1 97 ? 6.076 -13.333 -15.918 1.00 84.94 97 GLY A CA 1
ATOM 783 C C . GLY A 1 97 ? 6.590 -11.930 -16.277 1.00 84.94 97 GLY A C 1
ATOM 784 O O . GLY A 1 97 ? 7.094 -11.734 -17.382 1.00 84.94 97 GLY A O 1
ATOM 785 N N . THR A 1 98 ? 6.542 -10.970 -15.351 1.00 87.25 98 THR A N 1
ATOM 786 C CA . THR A 1 98 ? 7.032 -9.600 -15.564 1.00 87.25 98 THR A CA 1
ATOM 787 C C . THR A 1 98 ? 8.561 -9.508 -15.511 1.00 87.25 98 THR A C 1
ATOM 789 O O . THR A 1 98 ? 9.236 -10.307 -14.857 1.00 87.25 98 THR A O 1
ATOM 792 N N . ASN A 1 99 ? 9.137 -8.486 -16.154 1.00 88.88 99 ASN A N 1
ATOM 793 C CA . ASN A 1 99 ? 10.578 -8.206 -16.062 1.00 88.88 99 ASN A CA 1
ATOM 794 C C . ASN A 1 99 ? 11.010 -7.875 -14.623 1.00 88.88 99 ASN A C 1
ATOM 796 O O . ASN A 1 99 ? 12.093 -8.264 -14.199 1.00 88.88 99 ASN A O 1
ATOM 800 N N . ALA A 1 100 ? 10.127 -7.243 -13.843 1.00 87.31 100 ALA A N 1
ATOM 801 C CA . ALA A 1 100 ? 10.343 -6.958 -12.428 1.00 87.31 100 ALA A CA 1
ATOM 802 C C . ALA A 1 100 ? 10.538 -8.237 -11.592 1.00 87.31 100 ALA A C 1
ATOM 804 O O . ALA A 1 100 ? 11.427 -8.290 -10.746 1.00 87.31 100 ALA A O 1
ATOM 805 N N . LYS A 1 101 ? 9.766 -9.301 -11.861 1.00 90.12 101 LYS A N 1
ATOM 806 C CA . LYS A 1 101 ? 9.927 -10.599 -11.184 1.00 90.12 101 LYS A CA 1
ATOM 807 C C . LYS A 1 101 ? 11.277 -11.252 -11.496 1.00 90.12 101 LYS A C 1
ATOM 809 O O . LYS A 1 101 ? 11.909 -11.803 -10.599 1.00 90.12 101 LYS A O 1
ATOM 814 N N . LYS A 1 102 ? 11.738 -11.159 -12.748 1.00 89.75 102 LYS A N 1
ATOM 815 C CA . LYS A 1 102 ? 13.005 -11.755 -13.218 1.00 89.75 102 LYS A CA 1
ATOM 816 C C . LYS A 1 102 ? 14.249 -11.146 -12.558 1.00 89.75 102 LYS A C 1
ATOM 818 O O . LYS A 1 102 ? 15.291 -11.790 -12.544 1.00 89.75 102 LYS A O 1
ATOM 823 N N . MET A 1 103 ? 14.141 -9.934 -12.009 1.00 88.44 103 MET A N 1
ATOM 824 C CA . MET A 1 103 ? 15.237 -9.251 -11.311 1.00 88.44 103 MET A CA 1
ATOM 825 C C . MET A 1 103 ? 15.640 -9.916 -9.987 1.00 88.44 103 MET A C 1
ATOM 827 O O . MET A 1 103 ? 16.719 -9.627 -9.484 1.00 88.44 103 MET A O 1
ATOM 831 N N . ASN A 1 104 ? 14.795 -10.781 -9.402 1.00 86.88 104 ASN A N 1
ATOM 832 C CA . ASN A 1 104 ? 15.040 -11.406 -8.092 1.00 86.88 104 ASN A CA 1
ATOM 833 C C . ASN A 1 104 ? 15.412 -10.395 -6.985 1.00 86.88 104 ASN A C 1
ATOM 835 O O . ASN A 1 104 ? 16.294 -10.649 -6.163 1.00 86.88 104 ASN A O 1
ATOM 839 N N . LEU A 1 105 ? 14.733 -9.244 -6.981 1.00 87.19 105 LEU A N 1
ATOM 840 C CA . LEU A 1 105 ? 14.939 -8.173 -6.007 1.00 87.19 105 LEU A CA 1
ATOM 841 C C . LEU A 1 105 ? 14.694 -8.661 -4.574 1.00 87.19 105 LEU A C 1
ATOM 843 O O . LEU A 1 105 ? 13.732 -9.397 -4.330 1.00 87.19 105 LEU A O 1
ATOM 847 N N . LYS A 1 106 ? 15.519 -8.215 -3.621 1.00 87.75 106 LYS A N 1
ATOM 848 C CA . LYS A 1 106 ? 15.330 -8.527 -2.202 1.00 87.75 106 LYS A CA 1
ATOM 849 C C . LYS A 1 106 ? 14.674 -7.352 -1.490 1.00 87.75 106 LYS A C 1
ATOM 851 O O . LYS A 1 106 ? 14.965 -6.191 -1.760 1.00 87.75 106 LYS A O 1
ATOM 856 N N . GLN A 1 107 ? 13.764 -7.667 -0.571 1.00 87.81 107 GLN A N 1
ATOM 857 C CA . GLN A 1 107 ? 13.200 -6.657 0.320 1.00 87.81 107 GLN A CA 1
ATOM 858 C C . GLN A 1 107 ? 14.318 -6.039 1.165 1.00 87.81 107 GLN A C 1
ATOM 860 O O . GLN A 1 107 ? 15.213 -6.749 1.624 1.00 87.81 107 GLN A O 1
ATOM 865 N N . GLY A 1 108 ? 14.248 -4.729 1.378 1.00 84.00 108 GLY A N 1
ATOM 866 C CA . GLY A 1 108 ? 15.261 -3.975 2.109 1.00 84.00 108 GLY A CA 1
ATOM 867 C C . GLY A 1 108 ? 16.407 -3.436 1.247 1.00 84.00 108 GLY A C 1
ATOM 868 O O . GLY A 1 108 ? 17.208 -2.646 1.743 1.00 84.00 108 GLY A O 1
ATOM 869 N N . ASP A 1 109 ? 16.493 -3.828 -0.029 1.00 89.25 109 ASP A N 1
ATOM 870 C CA . ASP A 1 109 ? 17.499 -3.295 -0.950 1.00 89.25 109 ASP A CA 1
ATOM 871 C C . ASP A 1 109 ? 17.214 -1.827 -1.299 1.00 89.25 109 ASP A C 1
ATOM 873 O O . ASP A 1 109 ? 16.104 -1.317 -1.137 1.00 89.25 109 ASP A O 1
ATOM 877 N N . ASN A 1 110 ? 18.222 -1.131 -1.834 1.00 89.81 110 ASN A N 1
ATOM 878 C CA . ASN A 1 110 ? 18.026 0.224 -2.330 1.00 89.81 110 ASN A CA 1
ATOM 879 C C . ASN A 1 110 ? 17.235 0.213 -3.650 1.00 89.81 110 ASN A C 1
ATOM 881 O O . ASN A 1 110 ? 17.637 -0.393 -4.651 1.00 89.81 110 ASN A O 1
ATOM 885 N N . PHE A 1 111 ? 16.116 0.931 -3.658 1.00 88.62 111 PHE A N 1
ATOM 886 C CA . PHE A 1 111 ? 15.197 1.006 -4.783 1.00 88.62 111 PHE A CA 1
ATOM 887 C C . PHE A 1 111 ? 15.823 1.673 -6.008 1.00 88.62 111 PHE A C 1
ATOM 889 O O . PHE A 1 111 ? 15.649 1.183 -7.120 1.00 88.62 111 PHE A O 1
ATOM 896 N N . ASN A 1 112 ? 16.577 2.761 -5.825 1.00 87.69 112 ASN A N 1
ATOM 897 C CA . ASN A 1 112 ? 17.187 3.480 -6.945 1.00 87.69 112 ASN A CA 1
ATOM 898 C C . ASN A 1 112 ? 18.248 2.613 -7.638 1.00 87.69 112 ASN A C 1
ATOM 900 O O . ASN A 1 112 ? 18.277 2.559 -8.865 1.00 87.69 112 ASN A O 1
ATOM 904 N N . SER A 1 113 ? 19.058 1.874 -6.872 1.00 89.38 113 SER A N 1
ATOM 905 C CA . SER A 1 113 ? 20.009 0.898 -7.424 1.00 89.38 113 SER A CA 1
ATOM 906 C C . SER A 1 113 ? 19.302 -0.233 -8.175 1.00 89.38 113 SER A C 1
ATOM 908 O O . SER A 1 113 ? 19.724 -0.622 -9.261 1.00 89.38 113 SER A O 1
ATOM 910 N N . SER A 1 114 ? 18.197 -0.739 -7.625 1.00 90.06 114 SER A N 1
ATOM 911 C CA . SER A 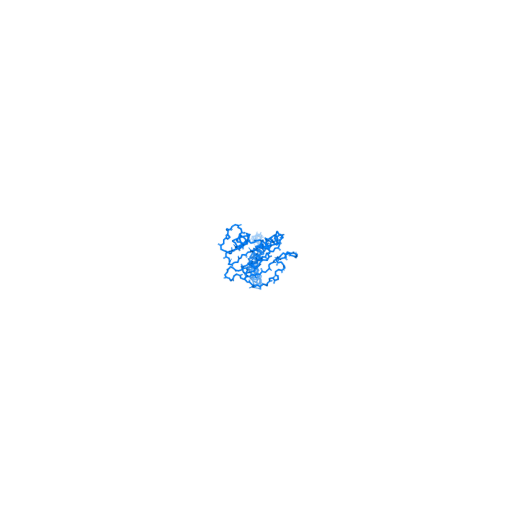1 114 ? 17.392 -1.789 -8.263 1.00 90.06 114 SER A CA 1
ATOM 912 C C . SER A 1 114 ? 16.755 -1.308 -9.571 1.00 90.06 114 SER A C 1
ATOM 914 O O . SER A 1 114 ? 16.747 -2.030 -10.569 1.00 90.06 114 SER A O 1
ATOM 916 N N . ALA A 1 115 ? 16.262 -0.069 -9.592 1.00 88.75 115 ALA A N 1
ATOM 917 C CA . ALA A 1 115 ? 15.704 0.557 -10.782 1.00 88.75 115 ALA A CA 1
ATOM 918 C C . ALA A 1 115 ? 16.775 0.838 -11.848 1.00 88.75 115 ALA A C 1
ATOM 920 O O . ALA A 1 115 ? 16.509 0.681 -13.038 1.00 88.75 115 ALA A O 1
ATOM 921 N N . ASP A 1 116 ? 17.996 1.201 -11.448 1.00 89.56 116 ASP A N 1
ATOM 922 C CA . ASP A 1 116 ? 19.118 1.357 -12.375 1.00 89.56 116 ASP A CA 1
ATOM 923 C C . ASP A 1 116 ? 19.454 0.036 -13.079 1.00 89.56 116 ASP A C 1
ATOM 925 O O . ASP A 1 116 ? 19.513 -0.018 -14.309 1.00 89.56 116 ASP A O 1
ATOM 929 N N . GLN A 1 117 ? 19.569 -1.056 -12.318 1.00 90.75 117 GLN A N 1
ATOM 930 C CA . GLN A 1 117 ? 19.805 -2.385 -12.889 1.00 90.75 117 GLN A CA 1
ATOM 931 C C . GLN A 1 117 ? 18.672 -2.807 -13.830 1.00 90.75 117 GLN A C 1
ATOM 933 O O . GLN A 1 117 ? 18.927 -3.313 -14.923 1.00 90.75 117 GLN A O 1
ATOM 938 N N . TYR A 1 118 ? 17.423 -2.540 -13.442 1.00 90.62 118 TYR A N 1
ATOM 939 C CA . TYR A 1 118 ? 16.260 -2.788 -14.287 1.00 90.62 118 TYR A CA 1
ATOM 940 C C . TYR A 1 118 ? 16.358 -2.035 -15.623 1.00 90.62 118 TYR A C 1
ATOM 942 O O . TYR A 1 118 ? 16.163 -2.626 -16.687 1.00 90.62 118 TYR A O 1
ATOM 950 N N . ALA A 1 119 ? 16.710 -0.747 -15.585 1.00 90.31 119 ALA A N 1
ATOM 951 C CA . ALA A 1 119 ? 16.857 0.085 -16.775 1.00 90.31 119 ALA A CA 1
ATOM 952 C C . ALA A 1 119 ? 17.989 -0.404 -17.690 1.00 90.31 119 ALA A C 1
ATOM 954 O O . ALA A 1 119 ? 17.840 -0.428 -18.911 1.00 90.31 119 ALA A O 1
ATOM 955 N N . VAL A 1 120 ? 19.117 -0.825 -17.114 1.00 91.56 120 VAL A N 1
ATOM 956 C CA . VAL A 1 120 ? 20.234 -1.399 -17.875 1.00 91.56 120 VAL A CA 1
ATOM 957 C C . VAL A 1 120 ? 19.817 -2.690 -18.576 1.00 91.56 120 VAL A C 1
ATOM 959 O O . VAL A 1 120 ? 20.169 -2.891 -19.739 1.00 91.56 120 VAL A O 1
ATOM 962 N N . GLN A 1 121 ? 19.057 -3.543 -17.893 1.00 91.19 121 GLN A N 1
ATOM 963 C CA . GLN A 1 121 ? 18.718 -4.873 -18.386 1.00 91.19 121 GLN A CA 1
ATOM 964 C C . GLN A 1 121 ? 17.563 -4.883 -19.394 1.00 91.19 121 GLN A C 1
ATOM 966 O O . GLN A 1 121 ? 17.591 -5.682 -20.330 1.00 91.19 121 GLN A O 1
ATOM 971 N N . TYR A 1 122 ? 16.555 -4.027 -19.212 1.00 89.50 122 TYR A N 1
ATOM 972 C CA . TYR A 1 122 ? 15.297 -4.120 -19.962 1.00 89.50 122 TYR A CA 1
ATOM 973 C C . TYR A 1 122 ? 14.949 -2.890 -20.799 1.00 89.50 122 TYR A C 1
ATOM 975 O O . TYR A 1 122 ? 14.051 -2.989 -21.631 1.00 89.50 122 TYR A O 1
ATOM 983 N N . LEU A 1 123 ? 15.629 -1.753 -20.617 1.00 89.19 123 LEU A N 1
ATOM 984 C CA . LEU A 1 123 ? 15.342 -0.531 -21.373 1.00 89.19 123 LEU A CA 1
ATOM 985 C C . LEU A 1 123 ? 16.448 -0.205 -22.375 1.00 89.19 123 LEU A C 1
ATOM 987 O O . LEU A 1 123 ? 17.644 -0.420 -22.131 1.00 89.19 123 LEU A O 1
ATOM 991 N N . HIS A 1 124 ? 16.040 0.386 -23.498 1.00 88.81 124 HIS A N 1
ATOM 992 C CA . HIS A 1 124 ? 16.973 0.937 -24.469 1.00 88.81 124 HIS A CA 1
ATOM 993 C C . HIS A 1 124 ? 17.725 2.123 -23.870 1.00 88.81 124 HIS A C 1
ATOM 995 O O . HIS A 1 124 ? 17.155 2.917 -23.131 1.00 88.81 124 HIS A O 1
ATOM 1001 N N . GLU A 1 125 ? 19.000 2.283 -24.230 1.00 90.19 125 GLU A N 1
ATOM 1002 C CA . GLU A 1 125 ? 19.883 3.316 -23.672 1.00 90.19 125 GLU A CA 1
ATOM 1003 C C . GLU A 1 125 ? 19.269 4.724 -23.697 1.00 90.19 125 GLU A C 1
ATOM 1005 O O . GLU A 1 125 ? 19.312 5.432 -22.693 1.00 90.19 125 GLU A O 1
ATOM 1010 N N . LYS A 1 126 ? 18.598 5.073 -24.801 1.00 89.81 126 LYS A N 1
ATOM 1011 C CA . LYS A 1 126 ? 17.905 6.357 -24.986 1.00 89.81 126 LYS A CA 1
ATOM 1012 C C . LYS A 1 126 ? 16.756 6.604 -23.989 1.00 89.81 126 LYS A C 1
ATOM 1014 O O . LYS A 1 126 ? 16.440 7.751 -23.714 1.00 89.81 126 LYS A O 1
ATOM 1019 N N . GLU A 1 127 ? 16.140 5.546 -23.458 1.00 86.38 127 GLU A N 1
ATOM 1020 C CA . GLU A 1 127 ? 14.978 5.595 -22.549 1.00 86.38 127 GLU A CA 1
ATOM 1021 C C . GLU A 1 127 ? 15.397 5.524 -21.073 1.00 86.38 127 GLU A C 1
ATOM 1023 O O . GLU A 1 127 ? 14.612 5.845 -20.182 1.00 86.38 127 GLU A O 1
ATOM 1028 N N . ARG A 1 128 ? 16.642 5.118 -20.783 1.00 88.69 128 ARG A N 1
ATOM 1029 C CA . ARG A 1 128 ? 17.113 4.899 -19.406 1.00 88.69 128 ARG A CA 1
ATOM 1030 C C . ARG A 1 128 ? 17.097 6.172 -18.574 1.00 88.69 128 ARG A C 1
ATOM 1032 O O . ARG A 1 128 ? 16.737 6.109 -17.403 1.00 88.69 128 ARG A O 1
ATOM 1039 N N . GLN A 1 129 ? 17.502 7.303 -19.151 1.00 84.62 129 GLN A N 1
ATOM 1040 C CA . GLN A 1 129 ? 17.542 8.565 -18.413 1.00 84.62 129 GLN A CA 1
ATOM 1041 C C . GLN A 1 129 ? 16.130 9.065 -18.098 1.00 84.62 129 GLN A C 1
ATOM 1043 O O . GLN A 1 129 ? 15.848 9.382 -16.950 1.00 84.62 129 GLN A O 1
ATOM 1048 N N . GLU A 1 130 ? 15.222 9.028 -19.077 1.00 83.00 130 GLU A N 1
ATOM 1049 C CA . GLU A 1 130 ? 13.815 9.390 -18.875 1.00 83.00 130 GLU A CA 1
ATOM 1050 C C . GLU A 1 130 ? 13.153 8.505 -17.808 1.00 83.00 130 GLU A C 1
ATOM 1052 O O . GLU A 1 130 ? 12.474 9.001 -16.909 1.00 83.00 130 GLU A O 1
ATOM 1057 N N . PHE A 1 131 ? 13.411 7.194 -17.849 1.00 84.75 131 PHE A N 1
ATOM 1058 C CA . PHE A 1 131 ? 12.942 6.267 -16.823 1.00 84.75 131 PHE A CA 1
ATOM 1059 C C . PHE A 1 131 ? 13.498 6.605 -15.435 1.00 84.75 131 PHE A C 1
ATOM 1061 O O . PHE A 1 131 ? 12.743 6.632 -14.463 1.00 84.75 131 PHE A O 1
ATOM 1068 N N . LYS A 1 132 ? 14.802 6.887 -15.328 1.00 80.69 132 LYS A N 1
ATOM 1069 C CA . LYS A 1 132 ? 15.440 7.280 -14.063 1.00 80.69 132 LYS A CA 1
ATOM 1070 C C . LYS A 1 132 ? 14.854 8.570 -13.514 1.00 80.69 132 LYS A C 1
ATOM 1072 O O . LYS A 1 132 ? 14.570 8.626 -12.323 1.00 80.69 132 LYS A O 1
ATOM 1077 N N . ASP A 1 133 ? 14.635 9.568 -14.360 1.00 80.31 133 ASP A N 1
ATOM 1078 C CA . ASP A 1 133 ? 14.061 10.850 -13.952 1.00 80.31 133 ASP A CA 1
ATOM 1079 C C . ASP A 1 133 ? 12.612 10.676 -13.477 1.00 80.31 133 ASP A C 1
ATOM 1081 O O . ASP A 1 133 ? 12.206 11.272 -12.480 1.00 80.31 133 ASP A O 1
ATOM 1085 N N . TRP A 1 134 ? 11.850 9.795 -14.134 1.00 76.44 134 TRP A N 1
ATOM 1086 C CA . TRP A 1 134 ? 10.481 9.459 -13.744 1.00 76.44 134 TRP A CA 1
ATOM 1087 C C . TRP A 1 134 ? 10.397 8.697 -12.410 1.00 76.44 134 TRP A C 1
ATOM 1089 O O . TRP A 1 134 ? 9.502 8.949 -11.602 1.00 76.44 134 TRP A O 1
ATOM 1099 N N . ILE A 1 135 ? 11.328 7.771 -12.172 1.00 75.19 135 ILE A N 1
ATOM 1100 C CA . ILE A 1 135 ? 11.380 6.910 -10.982 1.00 75.19 135 ILE A CA 1
ATOM 1101 C C . ILE A 1 135 ? 12.078 7.585 -9.802 1.00 75.19 135 ILE A C 1
ATOM 1103 O O . ILE A 1 135 ? 11.805 7.217 -8.656 1.00 75.19 135 ILE A O 1
ATOM 1107 N N . SER A 1 136 ? 12.981 8.539 -10.033 1.00 68.19 136 SER A N 1
ATOM 1108 C CA . SER A 1 136 ? 13.781 9.173 -8.984 1.00 68.19 136 SER A CA 1
ATOM 1109 C C . SER A 1 136 ? 12.902 9.878 -7.949 1.00 68.19 136 SER A C 1
ATOM 1111 O O . SER A 1 136 ? 11.924 10.557 -8.259 1.00 68.19 136 SER A O 1
ATOM 1113 N N . THR A 1 137 ? 13.260 9.711 -6.675 1.00 58.72 137 THR A N 1
ATOM 1114 C CA . THR A 1 137 ? 12.564 10.301 -5.518 1.00 58.72 137 THR A CA 1
ATOM 1115 C C . THR A 1 137 ? 12.523 11.834 -5.540 1.00 58.72 137 THR A C 1
ATOM 1117 O O . THR A 1 137 ? 11.665 12.408 -4.878 1.00 58.72 137 THR A O 1
ATOM 1120 N N . GLY A 1 138 ? 13.407 12.499 -6.294 1.00 51.31 138 GLY A N 1
ATOM 1121 C CA . GLY A 1 138 ? 13.540 13.962 -6.301 1.00 51.31 138 GLY A CA 1
ATOM 1122 C C . GLY A 1 138 ? 12.579 14.731 -7.217 1.00 51.31 138 GLY A C 1
ATOM 1123 O O . GLY A 1 138 ? 12.507 15.950 -7.100 1.00 51.31 138 GLY A O 1
ATOM 1124 N N . HIS A 1 139 ? 11.849 14.061 -8.118 1.00 43.25 139 HIS A N 1
ATOM 1125 C CA . HIS A 1 139 ? 11.136 14.733 -9.219 1.00 43.25 139 HIS A CA 1
ATOM 1126 C C . HIS A 1 139 ? 9.669 14.329 -9.407 1.00 43.25 139 HIS A C 1
ATOM 1128 O O . HIS A 1 139 ? 9.086 14.634 -10.444 1.00 43.25 139 HIS A O 1
ATOM 1134 N N . LEU A 1 140 ? 9.025 13.694 -8.426 1.00 46.12 140 LEU A N 1
A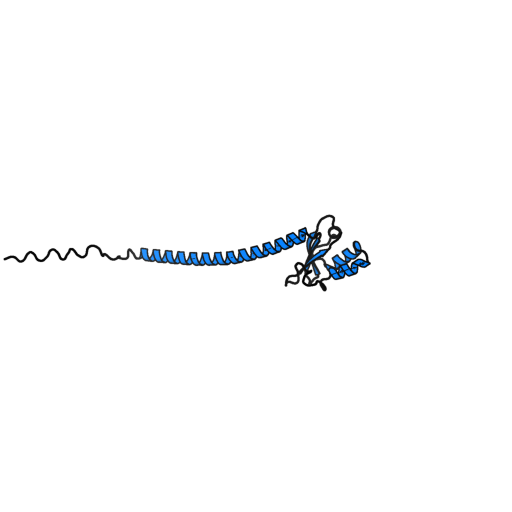TOM 1135 C CA . LEU A 1 140 ? 7.592 13.408 -8.527 1.00 46.12 140 LEU A CA 1
ATOM 1136 C C . LEU A 1 140 ? 6.782 14.709 -8.371 1.00 46.12 140 LEU A C 1
ATOM 1138 O O . LEU A 1 140 ? 6.777 15.293 -7.284 1.00 46.12 140 LEU A O 1
ATOM 1142 N N . PRO A 1 141 ? 6.039 15.166 -9.402 1.00 39.31 141 PRO A N 1
ATOM 1143 C CA . PRO A 1 141 ? 4.988 16.146 -9.187 1.00 39.31 141 PRO A CA 1
ATOM 1144 C C . PRO A 1 141 ? 3.997 15.542 -8.192 1.00 39.31 141 PRO A C 1
ATOM 1146 O O . PRO A 1 141 ? 3.633 14.368 -8.311 1.00 39.31 141 PRO A O 1
ATOM 1149 N N . SER A 1 142 ? 3.536 16.347 -7.243 1.00 41.56 142 SER A N 1
ATOM 1150 C CA . SER A 1 142 ? 2.658 15.982 -6.119 1.00 41.56 142 SER A CA 1
ATOM 1151 C C . SER A 1 142 ? 1.379 15.206 -6.480 1.00 41.56 142 SER A C 1
ATOM 1153 O O . SER A 1 142 ? 0.721 14.679 -5.590 1.00 41.56 142 SER A O 1
ATOM 1155 N N . TYR A 1 143 ? 1.033 15.088 -7.766 1.00 40.22 143 TYR A N 1
ATOM 1156 C CA . TYR A 1 143 ? -0.120 14.344 -8.276 1.00 40.22 143 TYR A CA 1
ATOM 1157 C C . TYR A 1 143 ? 0.215 13.001 -8.966 1.00 40.22 143 TYR A C 1
ATOM 1159 O O . TYR A 1 143 ? -0.705 12.245 -9.266 1.00 40.22 143 TYR A O 1
ATOM 1167 N N . LYS A 1 144 ? 1.494 12.677 -9.236 1.00 39.53 144 LYS A N 1
ATOM 1168 C CA . LYS A 1 144 ? 1.925 11.363 -9.785 1.00 39.53 144 LYS A CA 1
ATOM 1169 C C . LYS A 1 144 ? 2.429 10.395 -8.717 1.00 39.53 144 LYS A C 1
ATOM 1171 O O . LYS A 1 144 ? 2.506 9.194 -8.957 1.00 39.53 144 LYS A O 1
ATOM 1176 N N . ALA A 1 145 ? 2.721 10.911 -7.531 1.00 47.72 145 ALA A N 1
ATOM 1177 C CA . ALA A 1 145 ? 2.887 10.122 -6.328 1.00 47.72 145 ALA A CA 1
ATOM 1178 C C . ALA A 1 145 ? 1.512 9.673 -5.817 1.00 47.72 145 ALA A C 1
ATOM 1180 O O . ALA A 1 145 ? 0.966 10.252 -4.878 1.00 47.72 145 ALA A O 1
ATOM 1181 N N . ALA A 1 146 ? 0.917 8.660 -6.443 1.00 44.72 146 ALA A N 1
ATOM 1182 C CA . ALA A 1 146 ? -0.239 7.990 -5.862 1.00 44.72 146 ALA A CA 1
ATOM 1183 C C . ALA A 1 146 ? 0.212 7.284 -4.568 1.00 44.72 146 ALA A C 1
ATOM 1185 O O . ALA A 1 146 ? 0.605 6.126 -4.599 1.00 44.72 146 ALA A O 1
ATOM 1186 N N . GLY A 1 147 ? 0.231 8.005 -3.441 1.00 50.66 147 GLY A N 1
ATOM 1187 C CA . GLY A 1 147 ? 0.530 7.451 -2.117 1.00 50.66 147 GLY A CA 1
ATOM 1188 C C . GLY A 1 147 ? 1.748 8.006 -1.369 1.00 50.66 147 GLY A C 1
ATOM 1189 O O . GLY A 1 147 ? 2.099 7.412 -0.356 1.00 50.66 147 GLY A O 1
ATOM 1190 N N . CYS A 1 148 ? 2.388 9.109 -1.788 1.00 53.22 148 CYS A N 1
ATOM 1191 C CA . CYS A 1 148 ? 3.323 9.802 -0.882 1.00 53.22 148 CYS A CA 1
ATOM 1192 C C . CYS A 1 148 ? 2.510 10.542 0.194 1.00 53.22 148 CYS A C 1
ATOM 1194 O O . CYS A 1 148 ? 1.993 11.637 -0.040 1.00 53.22 148 CYS A O 1
ATOM 1196 N N . GLY A 1 149 ? 2.334 9.912 1.355 1.00 52.62 149 GLY A N 1
ATOM 1197 C CA . GLY A 1 149 ? 1.771 10.555 2.541 1.00 52.62 149 GLY A CA 1
ATOM 1198 C C . GLY A 1 149 ? 2.783 11.489 3.211 1.00 52.62 149 GLY A C 1
ATOM 1199 O O . GLY A 1 149 ? 3.924 11.595 2.788 1.00 52.62 149 GLY A O 1
ATOM 1200 N N . LYS A 1 150 ? 2.381 12.154 4.301 1.00 49.41 150 LYS A N 1
ATOM 1201 C CA . LYS A 1 150 ? 3.256 13.018 5.131 1.00 49.41 150 LYS A CA 1
ATOM 1202 C C . LYS A 1 150 ? 4.405 12.280 5.835 1.00 49.41 150 LYS A C 1
ATOM 1204 O O . LYS A 1 150 ? 5.206 12.919 6.507 1.00 49.41 150 LYS A O 1
ATOM 1209 N N . ASN A 1 151 ? 4.432 10.961 5.726 1.00 51.97 151 ASN A N 1
ATOM 1210 C CA . ASN A 1 151 ? 5.492 10.115 6.245 1.00 51.97 151 ASN A CA 1
ATOM 1211 C C . ASN A 1 151 ? 6.444 9.864 5.079 1.00 51.97 151 ASN A C 1
ATOM 1213 O O . ASN A 1 151 ? 5.966 9.778 3.953 1.00 51.97 151 ASN A O 1
ATOM 1217 N N . ASP A 1 152 ? 7.741 9.740 5.332 1.00 60.59 152 ASP A N 1
ATOM 1218 C CA . ASP A 1 152 ? 8.812 9.653 4.328 1.00 60.59 152 ASP A CA 1
ATOM 1219 C C . ASP A 1 152 ? 8.776 8.361 3.479 1.00 60.59 152 ASP A C 1
ATOM 1221 O O . ASP A 1 152 ? 9.801 7.729 3.244 1.00 60.59 152 ASP A O 1
ATOM 1225 N N . HIS A 1 153 ? 7.604 7.925 3.023 1.00 64.38 153 HIS A N 1
ATOM 1226 C CA . HIS A 1 153 ? 7.369 6.710 2.270 1.00 64.38 153 HIS A CA 1
ATOM 1227 C C . HIS A 1 153 ? 6.468 6.976 1.066 1.00 64.38 153 HIS A C 1
ATOM 1229 O O . HIS A 1 153 ? 5.500 7.737 1.143 1.00 64.38 153 HIS A O 1
ATOM 1235 N N . CYS A 1 154 ? 6.757 6.296 -0.040 1.00 72.00 154 CYS A N 1
ATOM 1236 C CA . CYS A 1 154 ? 6.015 6.437 -1.285 1.00 72.00 154 CYS A CA 1
ATOM 1237 C C . CYS A 1 154 ? 5.820 5.095 -1.983 1.00 72.00 154 CYS A C 1
ATOM 1239 O O . CYS A 1 154 ? 6.729 4.266 -2.035 1.00 72.00 154 CYS A O 1
ATOM 1241 N N . LEU A 1 155 ? 4.649 4.923 -2.595 1.00 75.19 155 LEU A N 1
ATOM 1242 C CA . LEU A 1 155 ? 4.402 3.825 -3.522 1.00 75.19 155 LEU A CA 1
ATOM 1243 C C . LEU A 1 155 ? 5.071 4.119 -4.867 1.00 75.19 155 LEU A C 1
ATOM 1245 O O . LEU A 1 155 ? 4.901 5.202 -5.431 1.00 75.19 155 LEU A O 1
ATOM 1249 N N . LYS A 1 156 ? 5.819 3.149 -5.390 1.00 79.12 156 LYS A N 1
ATOM 1250 C CA . LYS A 1 156 ? 6.475 3.225 -6.700 1.00 79.12 156 LYS A CA 1
ATOM 1251 C C . LYS A 1 156 ? 6.185 1.991 -7.535 1.00 79.12 156 LYS A C 1
ATOM 1253 O O . LYS A 1 156 ? 5.951 0.912 -6.999 1.00 79.12 156 LYS A O 1
ATOM 1258 N N . THR A 1 157 ? 6.219 2.149 -8.856 1.00 78.69 157 THR A N 1
ATOM 1259 C CA . THR A 1 157 ? 5.950 1.062 -9.804 1.00 78.69 157 THR A CA 1
ATOM 1260 C C . THR A 1 157 ? 7.041 1.003 -10.864 1.00 78.69 157 THR A C 1
ATOM 1262 O O . THR A 1 157 ? 7.500 2.038 -11.333 1.00 78.69 157 THR A O 1
ATOM 1265 N N . MET A 1 158 ? 7.479 -0.202 -11.233 1.00 75.81 158 MET A N 1
ATOM 1266 C CA . MET A 1 158 ? 8.393 -0.419 -12.360 1.00 75.81 158 MET A CA 1
ATOM 1267 C C . MET A 1 158 ? 7.605 -1.110 -13.469 1.00 75.81 158 MET A C 1
ATOM 1269 O O . MET A 1 158 ? 7.339 -2.308 -13.396 1.00 75.81 158 MET A O 1
ATOM 1273 N N . HIS A 1 159 ? 7.168 -0.340 -14.464 1.00 64.94 159 HIS A N 1
ATOM 1274 C CA . HIS A 1 159 ? 6.380 -0.873 -15.571 1.00 64.94 159 HIS A CA 1
ATOM 1275 C C . HIS A 1 159 ? 7.311 -1.425 -16.653 1.00 64.94 159 HIS A C 1
ATOM 1277 O O . HIS A 1 159 ? 8.029 -0.669 -17.301 1.00 64.94 159 HIS A O 1
ATOM 1283 N N . GLY A 1 160 ? 7.270 -2.740 -16.856 1.00 52.00 160 GLY A N 1
ATOM 1284 C CA . GLY A 1 160 ? 7.823 -3.388 -18.041 1.00 52.00 160 GLY A CA 1
ATOM 1285 C C . GLY A 1 160 ? 6.690 -3.940 -18.872 1.00 52.00 160 GLY A C 1
ATOM 1286 O O . GLY A 1 160 ? 5.932 -4.764 -18.360 1.00 52.00 160 GLY A O 1
ATOM 12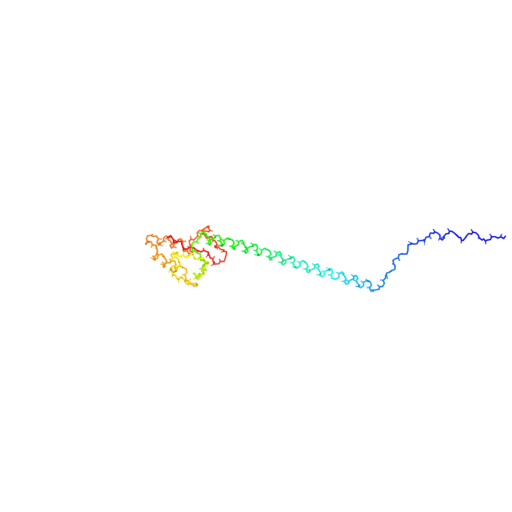87 N N . ARG A 1 161 ? 6.571 -3.483 -20.117 1.00 38.91 161 ARG A N 1
ATOM 1288 C CA . ARG A 1 161 ? 5.952 -4.315 -21.148 1.00 38.91 161 ARG A CA 1
ATOM 1289 C C . ARG A 1 161 ? 6.980 -5.315 -21.658 1.00 38.91 161 ARG A C 1
ATOM 1291 O O . ARG A 1 161 ? 8.177 -4.957 -21.678 1.00 38.91 161 ARG A O 1
#

Foldseek 3Di:
DDDDDPPPPVVPPDDDPPPDDPPDPVVVVVVVVVVVVVVVVVVVVVVVVVVVVVVVVVVVVVVVVVVLLVVCLVVAQWKWKAQQVQQFIDTPHHHPPFLLVVLVDDHGDRNLVSLLVSCVVQNDPVCSVVSSLPQPPPHDDPVNQPDPDPHRITMDGDDDD

Radius of gyration: 39.57 Å; chains: 1; bounding box: 104×30×105 Å

pLDDT: mean 75.88, std 18.3, range [38.16, 95.81]

Organism: NCBI:txid411461

Sequence (161 aa):
MGKAARKHREGFVMTETKYIFPKQPQSVAVLVFITVLIVLLLILTVMVHMRNRKLKRTLAEQMAERRLLDKICADFTAVYYVELNTGSFEILHINDGTNAKKMNLKQGDNFNSSADQYAVQYLHEKERQEFKDWISTGHLPSYKAAGCGKNDHCLKTMHGR